Protein AF-A0A949UJ94-F1 (afdb_monomer)

Sequence (56 aa):
MAKRKKKAKRFRAVEAVKALARDRIGTPPPQKIAQSKKQKKEKHKTTLGGLLLEEQ

Mean predicted aligned error: 12.62 Å

pLDDT: mean 82.88, std 10.46, range [49.41, 96.5]

Solvent-accessible surface area (backbone atoms only — not comparable to full-atom values): 4051 Å² total; per-residue (Å²): 134,85,82,78,81,80,78,85,79,77,92,48,72,70,58,54,55,55,47,54,46,30,76,73,78,47,76,78,80,78,79,78,79,74,74,54,92,83,68,72,72,80,89,66,80,84,49,73,72,56,56,65,64,73,77,113

Foldseek 3Di:
DDDDDDDDDDDDPVVVVVVVCCVPVNDDDDDDDDPPPPPDDDPDDDDPVRVVVVVD

Secondary structure (DSSP, 8-state):
-PPPPPPPPPP-HHHHHHHHHHHHH-PPPPPP-PPPTT-----SPPPHHHHHHH--

Radius of gyration: 24.9 Å; Cα contacts (8 Å, |Δi|>4): 5; chains: 1; bounding box: 54×23×59 Å

Structure (mmCIF, N/CA/C/O backbone):
data_AF-A0A949UJ94-F1
#
_entry.id   AF-A0A949UJ94-F1
#
loop_
_atom_site.group_PDB
_atom_site.id
_atom_site.type_symbol
_atom_site.label_atom_id
_atom_site.label_alt_id
_atom_site.label_comp_id
_atom_site.label_asym_id
_atom_site.label_entity_id
_atom_site.label_seq_id
_atom_site.pdbx_PDB_ins_code
_atom_site.Cartn_x
_atom_site.Cartn_y
_atom_site.Cartn_z
_atom_site.occupancy
_atom_site.B_iso_or_equiv
_atom_site.auth_seq_id
_atom_site.auth_comp_id
_atom_site.auth_asym_id
_atom_site.auth_atom_id
_atom_site.pdbx_PDB_model_num
ATOM 1 N N . MET A 1 1 ? -16.489 8.871 -26.277 1.00 49.41 1 MET A N 1
ATOM 2 C CA . MET A 1 1 ? -15.466 9.476 -25.389 1.00 49.41 1 MET A CA 1
ATOM 3 C C . MET A 1 1 ? -14.088 8.938 -25.760 1.00 49.41 1 MET A C 1
ATOM 5 O O . MET A 1 1 ? -13.917 7.726 -25.797 1.00 49.41 1 MET A O 1
ATOM 9 N N . ALA A 1 2 ? -13.124 9.799 -26.096 1.00 64.56 2 ALA A N 1
ATOM 10 C CA . ALA A 1 2 ? -11.802 9.363 -26.557 1.00 64.56 2 ALA A CA 1
ATOM 11 C C . ALA A 1 2 ? -10.960 8.761 -25.410 1.00 64.56 2 ALA A C 1
ATOM 13 O O . ALA A 1 2 ? -10.775 9.389 -24.366 1.00 64.56 2 ALA A O 1
ATOM 14 N N . LYS A 1 3 ? -10.418 7.548 -25.604 1.00 76.00 3 LYS A N 1
ATOM 15 C CA . LYS A 1 3 ? -9.473 6.912 -24.667 1.00 76.00 3 LYS A CA 1
ATOM 16 C C . LYS A 1 3 ? -8.153 7.690 -24.668 1.00 76.00 3 LYS A C 1
ATOM 18 O O . LYS A 1 3 ? -7.463 7.755 -25.683 1.00 76.00 3 LYS A O 1
ATOM 23 N N . ARG A 1 4 ? -7.774 8.265 -23.522 1.00 81.12 4 ARG A N 1
ATOM 24 C CA . ARG A 1 4 ? -6.479 8.950 -23.356 1.00 81.12 4 ARG A CA 1
ATOM 25 C C . ARG A 1 4 ? -5.333 7.942 -23.509 1.00 81.12 4 ARG A C 1
ATOM 27 O O . ARG A 1 4 ? -5.283 6.948 -22.785 1.00 81.12 4 ARG A O 1
ATOM 34 N N . LYS A 1 5 ? -4.400 8.211 -24.430 1.00 84.25 5 LYS A N 1
ATOM 35 C CA . LYS A 1 5 ? -3.172 7.415 -24.595 1.00 84.25 5 LYS A CA 1
ATOM 36 C C . LYS A 1 5 ? -2.326 7.514 -23.319 1.00 84.25 5 LYS A C 1
ATOM 38 O O . LYS A 1 5 ? -2.088 8.611 -22.810 1.00 84.25 5 LYS A O 1
ATOM 43 N N . LYS A 1 6 ? -1.886 6.369 -22.786 1.00 83.81 6 LYS A N 1
ATOM 44 C CA . LYS A 1 6 ? -1.004 6.322 -21.609 1.00 83.81 6 LYS A CA 1
ATOM 45 C C . LYS A 1 6 ? 0.379 6.840 -22.008 1.00 83.81 6 LYS A C 1
ATOM 47 O O . LYS A 1 6 ? 0.929 6.404 -23.014 1.00 83.81 6 LYS A O 1
ATOM 52 N N . LYS A 1 7 ? 0.936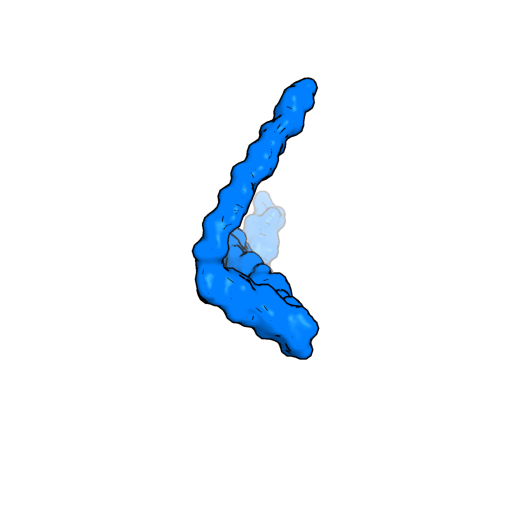 7.769 -21.227 1.00 86.06 7 LYS A N 1
ATOM 53 C CA . LYS A 1 7 ? 2.302 8.270 -21.441 1.00 86.06 7 LYS A CA 1
ATOM 54 C C . LYS A 1 7 ? 3.314 7.171 -21.104 1.00 86.06 7 LYS A C 1
ATOM 56 O O . LYS A 1 7 ? 3.110 6.433 -20.138 1.00 86.06 7 LYS A O 1
ATOM 61 N N . ALA A 1 8 ? 4.399 7.090 -21.874 1.00 86.56 8 ALA A N 1
ATOM 62 C CA . ALA A 1 8 ? 5.514 6.204 -21.560 1.00 86.56 8 ALA A CA 1
ATOM 63 C C . ALA A 1 8 ? 6.104 6.584 -20.193 1.00 86.56 8 ALA A C 1
ATOM 65 O O . ALA A 1 8 ? 6.356 7.760 -19.914 1.00 86.56 8 ALA A O 1
ATOM 66 N N . LYS A 1 9 ? 6.285 5.590 -19.321 1.00 85.75 9 LYS A N 1
ATOM 67 C CA . LYS A 1 9 ? 6.956 5.794 -18.036 1.00 85.75 9 LYS A CA 1
ATOM 68 C C . LYS A 1 9 ? 8.458 5.867 -18.287 1.00 85.75 9 LYS A C 1
ATOM 70 O O . LYS A 1 9 ? 8.991 5.088 -19.070 1.00 85.75 9 LYS A O 1
ATOM 75 N N . ARG A 1 10 ? 9.138 6.801 -17.623 1.00 92.81 10 ARG A N 1
ATOM 76 C CA . ARG A 1 10 ? 10.604 6.858 -17.638 1.00 92.81 10 ARG A CA 1
ATOM 77 C C . ARG A 1 10 ? 11.159 5.671 -16.860 1.00 92.81 10 ARG A C 1
ATOM 79 O O . ARG A 1 1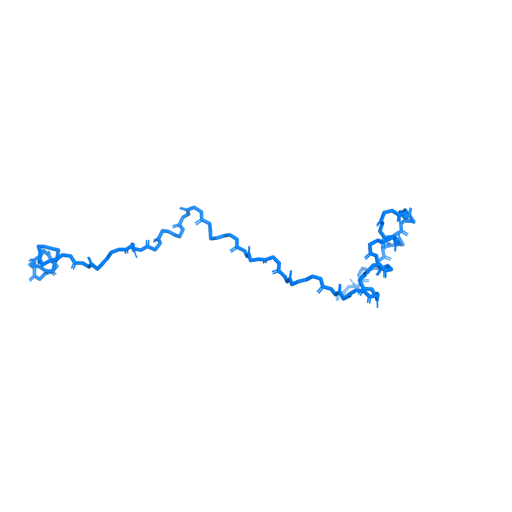0 ? 10.560 5.261 -15.866 1.00 92.81 10 ARG A O 1
ATOM 86 N N . PHE A 1 11 ? 12.309 5.164 -17.283 1.00 92.75 11 PHE A N 1
ATOM 87 C CA . PHE A 1 11 ? 13.006 4.135 -16.528 1.00 92.75 11 PHE A CA 1
ATOM 88 C C .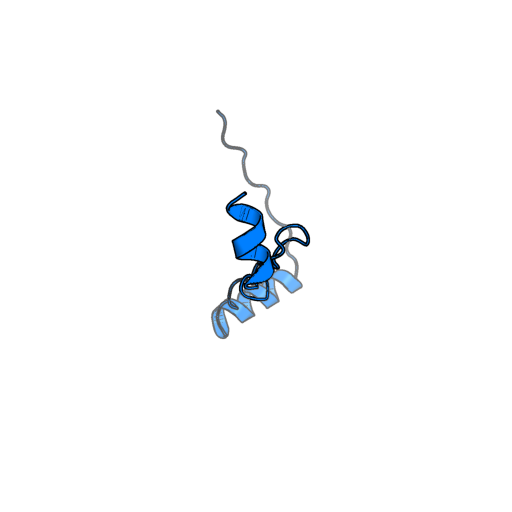 PHE A 1 11 ? 13.439 4.681 -15.163 1.00 92.75 11 PHE A C 1
ATOM 90 O O . PHE A 1 11 ? 14.004 5.772 -15.060 1.00 92.75 11 PHE A O 1
ATOM 97 N N . ARG A 1 12 ? 13.159 3.915 -14.110 1.00 96.19 12 ARG A N 1
ATOM 98 C CA . ARG A 1 12 ? 13.597 4.184 -12.740 1.00 96.19 12 ARG A CA 1
ATOM 99 C C . ARG A 1 12 ? 14.182 2.897 -12.183 1.00 96.19 12 ARG A C 1
ATOM 101 O O . ARG A 1 12 ? 13.449 1.924 -12.018 1.00 96.19 12 ARG A O 1
ATOM 108 N N . ALA A 1 13 ? 15.473 2.905 -11.855 1.00 95.88 13 ALA A N 1
ATOM 109 C CA . ALA A 1 13 ? 16.182 1.719 -11.366 1.00 95.88 13 ALA A CA 1
ATOM 110 C C . ALA A 1 13 ? 15.462 1.056 -10.176 1.00 95.88 13 ALA A C 1
ATOM 112 O O . ALA A 1 13 ? 15.268 -0.155 -10.154 1.00 95.88 13 ALA A O 1
ATOM 113 N N . VAL A 1 14 ? 14.957 1.864 -9.236 1.00 96.50 14 VAL A N 1
ATOM 114 C CA . VAL A 1 14 ? 14.211 1.384 -8.060 1.00 96.50 14 VAL A CA 1
ATOM 115 C C . VAL A 1 14 ? 12.935 0.624 -8.443 1.00 96.50 14 VAL A C 1
ATOM 117 O O . VAL A 1 14 ? 12.574 -0.348 -7.783 1.00 96.50 14 VAL A O 1
ATOM 120 N N . GLU A 1 15 ? 12.233 1.048 -9.496 1.00 94.88 15 GLU A N 1
ATOM 121 C CA . GLU A 1 15 ? 11.019 0.364 -9.957 1.00 94.88 15 GLU A CA 1
ATOM 122 C C . GLU A 1 15 ? 11.360 -0.984 -10.599 1.00 94.88 15 GLU A C 1
ATOM 124 O O . GLU A 1 15 ? 10.684 -1.969 -10.308 1.00 94.88 15 GLU A O 1
ATOM 129 N N . ALA A 1 16 ? 12.440 -1.045 -11.385 1.00 94.62 16 ALA A N 1
ATOM 130 C CA . ALA A 1 16 ? 12.928 -2.283 -11.989 1.00 94.62 16 ALA A CA 1
ATO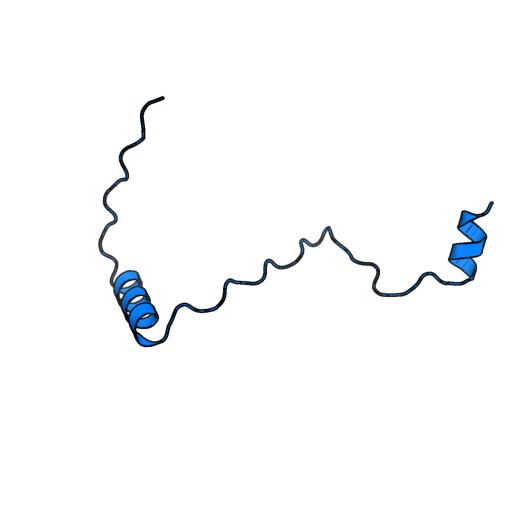M 131 C C . ALA A 1 16 ? 13.359 -3.312 -10.929 1.00 94.62 16 ALA A C 1
ATOM 133 O O . ALA A 1 16 ? 12.921 -4.459 -10.976 1.00 94.62 16 ALA A O 1
ATOM 134 N N . VAL A 1 17 ? 14.126 -2.888 -9.917 1.00 95.44 17 VAL A N 1
ATOM 135 C CA . VAL A 1 17 ? 14.536 -3.755 -8.795 1.00 95.44 17 VAL A CA 1
ATOM 136 C C . VAL A 1 17 ? 13.318 -4.288 -8.037 1.00 95.44 17 VAL A C 1
ATOM 138 O O . VAL A 1 17 ? 13.229 -5.482 -7.753 1.00 95.44 17 VAL A O 1
ATOM 141 N N . LYS A 1 18 ? 12.335 -3.425 -7.747 1.00 94.69 18 LYS A N 1
ATOM 142 C CA . LYS A 1 18 ? 11.097 -3.839 -7.069 1.00 94.69 18 LYS A CA 1
ATOM 143 C C . LYS A 1 18 ? 10.237 -4.774 -7.923 1.00 94.69 18 LYS A C 1
ATOM 145 O O . LYS A 1 18 ? 9.512 -5.583 -7.355 1.00 94.69 18 LYS A O 1
ATOM 150 N N . ALA A 1 19 ? 10.241 -4.639 -9.247 1.00 92.50 19 ALA A N 1
ATOM 151 C CA . ALA A 1 19 ? 9.535 -5.561 -10.137 1.00 92.50 19 ALA A CA 1
ATOM 152 C C . ALA A 1 19 ? 10.194 -6.946 -10.107 1.00 92.50 19 ALA A C 1
ATOM 154 O O . ALA A 1 19 ? 9.531 -7.911 -9.744 1.00 92.50 19 ALA A O 1
ATOM 155 N N . LEU A 1 20 ? 11.516 -7.003 -10.307 1.00 95.00 20 LEU A N 1
ATOM 156 C CA . LEU A 1 20 ? 12.289 -8.245 -10.238 1.00 95.00 20 LEU A CA 1
ATOM 157 C C . LEU A 1 20 ? 12.094 -8.977 -8.903 1.00 95.00 20 LEU A C 1
ATOM 159 O O . LEU A 1 20 ? 11.896 -10.188 -8.876 1.00 95.00 20 LEU A O 1
ATOM 163 N N . ALA A 1 21 ? 12.120 -8.247 -7.785 1.00 95.38 21 ALA A N 1
ATOM 164 C CA . ALA A 1 21 ? 11.889 -8.838 -6.472 1.00 95.38 21 ALA A CA 1
ATOM 165 C C . ALA A 1 21 ? 10.498 -9.489 -6.361 1.00 95.38 21 ALA A C 1
ATOM 167 O O . ALA A 1 21 ? 10.384 -10.578 -5.803 1.00 95.38 21 ALA A O 1
ATOM 168 N N . ARG A 1 22 ? 9.451 -8.865 -6.921 1.00 94.69 22 ARG A N 1
ATOM 169 C CA . ARG A 1 22 ? 8.091 -9.431 -6.923 1.00 94.69 22 ARG A CA 1
ATOM 170 C C . ARG A 1 22 ? 7.966 -10.655 -7.822 1.00 94.69 22 ARG A C 1
ATOM 172 O O . ARG A 1 22 ? 7.231 -11.564 -7.456 1.00 94.69 22 ARG A O 1
ATOM 179 N N . ASP A 1 23 ? 8.697 -10.699 -8.933 1.00 92.81 23 ASP A N 1
ATOM 180 C CA . ASP A 1 23 ? 8.714 -11.859 -9.832 1.00 92.81 23 ASP A CA 1
ATOM 181 C C . ASP A 1 23 ? 9.396 -13.075 -9.183 1.00 92.81 23 ASP A C 1
ATOM 183 O O . ASP A 1 23 ? 9.044 -14.214 -9.478 1.00 92.81 23 ASP A O 1
ATOM 187 N N . ARG A 1 24 ? 10.372 -12.847 -8.290 1.00 95.12 24 ARG A N 1
ATOM 188 C CA . ARG A 1 24 ? 11.128 -13.916 -7.613 1.00 95.12 24 ARG A CA 1
ATOM 189 C C . ARG A 1 24 ? 10.523 -14.355 -6.280 1.00 95.12 24 ARG A C 1
ATOM 191 O O . ARG A 1 24 ? 10.421 -15.547 -6.030 1.00 95.12 24 ARG A O 1
ATOM 198 N N . ILE A 1 25 ? 10.177 -13.403 -5.415 1.00 91.81 25 ILE A N 1
ATOM 199 C CA . ILE A 1 25 ? 9.747 -13.648 -4.025 1.00 91.81 25 ILE A CA 1
ATOM 200 C C . ILE A 1 25 ? 8.213 -13.668 -3.915 1.00 91.81 25 ILE A C 1
ATOM 202 O O . ILE A 1 25 ? 7.658 -14.259 -2.993 1.00 91.81 25 ILE A O 1
ATOM 206 N N . GLY A 1 26 ? 7.519 -13.035 -4.863 1.00 91.44 26 GLY A N 1
ATOM 207 C CA . GLY A 1 26 ? 6.074 -12.842 -4.840 1.00 91.44 26 GLY A CA 1
ATOM 208 C C . GLY A 1 26 ? 5.670 -11.410 -4.486 1.00 91.44 26 GLY A C 1
ATOM 209 O O . GLY A 1 26 ? 6.449 -10.595 -3.981 1.00 91.44 26 GLY A O 1
ATOM 210 N N . THR A 1 27 ? 4.413 -11.077 -4.782 1.00 87.56 27 THR A N 1
ATOM 211 C CA . THR A 1 27 ? 3.852 -9.761 -4.449 1.00 87.56 27 THR A CA 1
ATOM 212 C C . THR A 1 27 ? 3.476 -9.729 -2.966 1.00 87.56 27 THR A C 1
ATOM 214 O O . THR A 1 27 ? 2.760 -10.624 -2.517 1.00 87.56 27 THR A O 1
ATOM 217 N N . PRO A 1 28 ? 3.920 -8.717 -2.193 1.00 87.50 28 PRO A N 1
ATOM 218 C CA . PRO A 1 28 ? 3.526 -8.604 -0.795 1.00 87.50 28 PRO A CA 1
ATOM 219 C C . PRO A 1 28 ? 2.003 -8.440 -0.680 1.00 87.50 28 PRO A C 1
ATOM 221 O O . PRO A 1 28 ? 1.383 -7.862 -1.580 1.00 87.50 28 PRO A O 1
ATOM 224 N N . PRO A 1 29 ? 1.391 -8.905 0.423 1.00 85.62 29 PRO A N 1
ATOM 225 C CA . PRO A 1 29 ? -0.043 -8.775 0.620 1.00 85.62 29 PRO A CA 1
ATOM 226 C C . PRO A 1 29 ? -0.473 -7.301 0.564 1.00 85.62 29 PRO A C 1
ATOM 228 O O . PRO A 1 29 ? 0.299 -6.410 0.945 1.00 85.62 29 PRO A O 1
ATOM 231 N N . PRO A 1 30 ? -1.701 -7.020 0.094 1.00 85.12 30 PRO A N 1
ATOM 232 C CA . PRO A 1 30 ? -2.209 -5.660 0.035 1.00 85.12 30 PRO A CA 1
ATOM 233 C C . PRO A 1 30 ? -2.201 -5.033 1.430 1.00 85.12 30 PRO A C 1
ATOM 235 O O . PRO A 1 30 ? -2.519 -5.680 2.432 1.00 85.12 30 PRO A O 1
ATOM 238 N N . GLN A 1 31 ? -1.836 -3.752 1.496 1.00 81.56 31 GLN A N 1
ATOM 239 C CA . GLN A 1 31 ? -1.865 -3.013 2.751 1.00 81.56 31 GLN A CA 1
ATOM 240 C C . GLN A 1 31 ? -3.296 -2.981 3.294 1.00 81.56 31 GLN A C 1
ATOM 242 O O . GLN A 1 31 ? -4.242 -2.656 2.574 1.00 81.56 31 GLN A O 1
ATOM 247 N N . LYS A 1 32 ? -3.453 -3.299 4.583 1.00 80.25 32 LYS A N 1
ATOM 248 C CA . LYS A 1 32 ? -4.727 -3.112 5.277 1.00 80.25 32 LYS A CA 1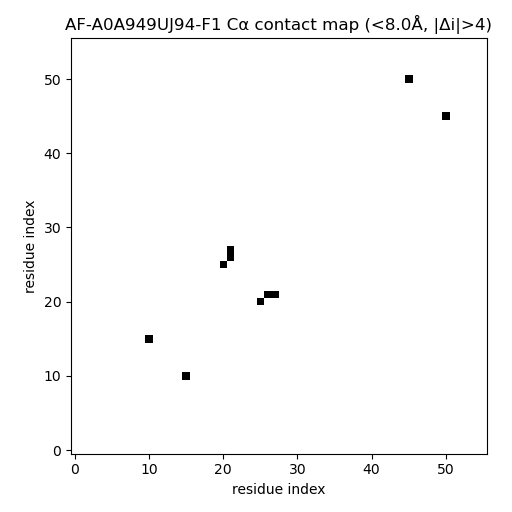
ATOM 249 C C . LYS A 1 32 ? -4.999 -1.612 5.342 1.00 80.25 32 LYS A C 1
ATOM 251 O O . LYS A 1 32 ? -4.193 -0.866 5.895 1.00 80.25 32 LYS A O 1
ATOM 256 N N . ILE A 1 33 ? -6.121 -1.177 4.771 1.00 78.94 33 ILE A N 1
ATOM 257 C CA . ILE A 1 33 ? -6.579 0.208 4.894 1.00 78.94 33 ILE A CA 1
ATOM 258 C C . ILE A 1 33 ? -6.794 0.463 6.387 1.00 78.94 33 ILE A C 1
ATOM 260 O O . ILE A 1 33 ? -7.650 -0.166 7.011 1.00 78.94 33 ILE A O 1
ATOM 264 N N . ALA A 1 34 ? -5.984 1.347 6.971 1.00 76.50 34 ALA A N 1
ATOM 265 C CA . ALA A 1 34 ? -6.196 1.782 8.341 1.00 76.50 34 ALA A CA 1
ATOM 266 C C . ALA A 1 34 ? -7.587 2.421 8.425 1.00 76.50 34 ALA A C 1
ATOM 268 O O . ALA A 1 34 ? -7.930 3.282 7.610 1.00 76.50 34 ALA A O 1
ATOM 269 N N . GLN A 1 35 ? -8.399 1.980 9.388 1.00 75.12 35 GLN A N 1
ATOM 270 C CA . GLN A 1 35 ? -9.712 2.575 9.613 1.00 75.12 35 GLN A CA 1
ATOM 271 C C . GLN A 1 35 ? -9.541 4.078 9.839 1.00 75.12 35 GLN A C 1
ATOM 273 O O . GLN A 1 35 ? -8.675 4.514 10.603 1.00 75.12 35 GLN A O 1
ATOM 278 N N . SER A 1 36 ? -10.342 4.881 9.138 1.00 73.56 36 SER A N 1
ATOM 279 C CA . SER A 1 36 ? -10.296 6.331 9.309 1.00 73.56 36 SER A CA 1
ATOM 280 C C . SER A 1 36 ? -10.612 6.689 10.766 1.00 73.56 36 SER A C 1
ATOM 282 O O . SER A 1 36 ? -11.442 6.036 11.398 1.00 73.56 36 SER A O 1
ATOM 284 N N . LYS A 1 37 ? -10.005 7.763 11.294 1.00 66.62 37 LYS A N 1
ATOM 285 C CA . LYS A 1 37 ? -10.226 8.235 12.681 1.00 66.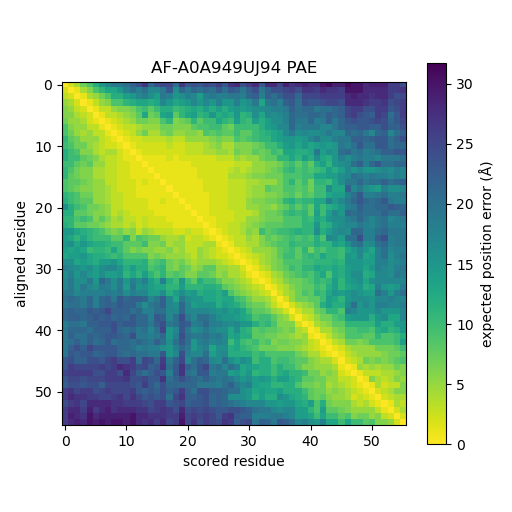62 37 LYS A CA 1
ATOM 286 C C . LYS A 1 37 ? -11.712 8.440 13.041 1.00 66.62 37 LYS A C 1
ATOM 288 O O . LYS A 1 37 ? -12.048 8.501 14.219 1.00 66.62 37 LYS A O 1
ATOM 293 N N . LYS A 1 38 ? -12.581 8.570 12.030 1.00 69.44 38 LYS A N 1
ATOM 294 C CA . LYS A 1 38 ? -14.031 8.773 12.154 1.00 69.44 38 LYS A CA 1
ATOM 295 C C . LYS A 1 38 ? -14.824 7.477 12.357 1.00 69.44 38 LYS A C 1
ATOM 297 O O . LYS A 1 38 ? -15.926 7.541 12.879 1.00 69.44 38 LYS A O 1
ATOM 302 N N . GLN A 1 39 ? -14.287 6.312 11.996 1.00 67.81 39 GLN A N 1
ATOM 303 C CA . GLN A 1 39 ? -14.937 5.022 12.248 1.00 67.81 39 GLN A CA 1
ATOM 304 C C . GLN A 1 39 ? -14.467 4.463 13.592 1.00 67.81 39 GLN A C 1
ATOM 306 O O . GLN A 1 39 ? -13.648 3.546 13.657 1.00 67.81 39 GLN A O 1
ATOM 311 N N . LYS A 1 40 ? -14.963 5.045 14.686 1.00 69.38 40 LYS A N 1
ATOM 312 C CA . LYS A 1 40 ? -14.790 4.449 16.012 1.00 69.38 40 LYS A CA 1
ATOM 313 C C . LYS A 1 40 ? -15.789 3.304 16.133 1.00 69.38 40 LYS A C 1
ATOM 315 O O . LYS A 1 40 ? -16.987 3.541 16.193 1.00 69.38 40 LYS A O 1
ATOM 320 N N . LYS A 1 41 ? -15.293 2.067 16.139 1.00 74.44 41 LYS A N 1
ATOM 321 C CA . LYS A 1 41 ? -16.094 0.929 16.596 1.00 74.44 41 LYS A CA 1
ATOM 322 C C . LYS A 1 41 ? -16.240 1.026 18.110 1.00 74.44 41 LYS A C 1
ATOM 324 O O . LYS A 1 41 ? -15.263 1.345 18.796 1.00 74.44 41 LYS A O 1
ATOM 329 N N . GLU A 1 42 ? -17.432 0.747 18.617 1.00 79.31 42 GLU A N 1
ATOM 330 C CA . GLU A 1 42 ? -17.637 0.558 20.048 1.00 79.31 42 GLU A CA 1
ATOM 331 C C . GLU A 1 42 ? -16.751 -0.596 20.519 1.00 79.31 42 GLU A C 1
ATOM 333 O O . GLU A 1 42 ? -16.775 -1.696 19.967 1.00 79.31 42 GLU A O 1
ATOM 338 N N . LYS A 1 43 ? -15.878 -0.309 21.488 1.00 80.00 43 LYS A N 1
ATOM 339 C CA . LYS A 1 43 ? -14.917 -1.291 22.009 1.00 80.00 43 LYS A CA 1
ATOM 340 C C . LYS A 1 43 ? -15.567 -2.269 22.986 1.00 80.00 43 LYS A C 1
ATOM 342 O O . LYS A 1 43 ? -15.044 -3.362 23.186 1.00 80.00 43 LYS A O 1
ATOM 347 N N . HIS A 1 44 ? -16.666 -1.858 23.611 1.00 83.69 44 HIS A N 1
ATOM 348 C CA . HIS A 1 44 ? -17.317 -2.568 24.702 1.00 83.69 44 HIS A CA 1
ATOM 349 C C . HIS A 1 44 ? -18.806 -2.716 24.419 1.00 83.69 44 HIS A C 1
AT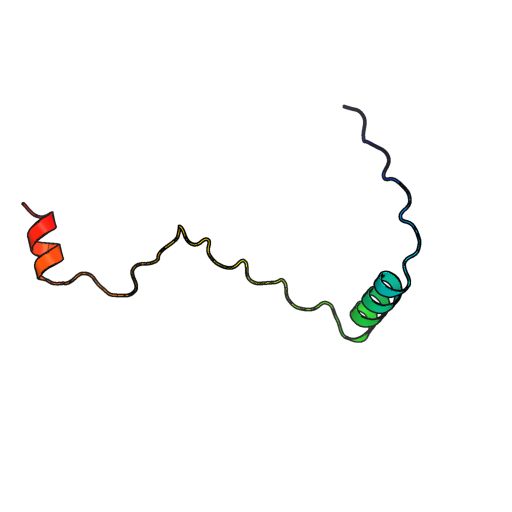OM 351 O O . HIS A 1 44 ? -19.384 -1.905 23.702 1.00 83.69 44 HIS A O 1
ATOM 357 N N . LYS A 1 45 ? -19.401 -3.764 24.993 1.00 82.31 45 LYS A N 1
ATOM 358 C CA . LYS A 1 45 ? -20.848 -3.979 24.962 1.00 82.31 45 LYS A CA 1
ATOM 359 C C . LYS A 1 45 ? -21.551 -2.861 25.737 1.00 82.31 45 LYS A C 1
ATOM 361 O O . LYS A 1 45 ? -20.969 -2.313 26.677 1.00 82.31 45 LYS A O 1
ATOM 366 N N . THR A 1 46 ? -22.786 -2.558 25.353 1.00 82.69 46 THR A N 1
ATOM 367 C CA . THR A 1 46 ? -23.635 -1.599 26.064 1.00 82.69 46 THR A CA 1
ATOM 368 C C . THR A 1 46 ? -23.835 -2.050 27.511 1.00 82.69 46 THR A C 1
ATOM 370 O O . THR A 1 46 ? -23.968 -3.241 27.808 1.00 82.69 46 THR A O 1
ATOM 373 N N . THR A 1 47 ? -23.762 -1.102 28.444 1.00 83.88 47 THR A N 1
ATOM 374 C CA . THR A 1 47 ? -23.992 -1.375 29.865 1.00 83.88 47 THR A CA 1
ATOM 375 C C . THR A 1 47 ? -25.491 -1.454 30.142 1.00 83.88 47 THR A C 1
ATOM 377 O O . THR A 1 47 ? -26.291 -0.879 29.408 1.00 83.88 47 THR A O 1
ATOM 380 N N . LEU A 1 48 ? -25.881 -2.124 31.2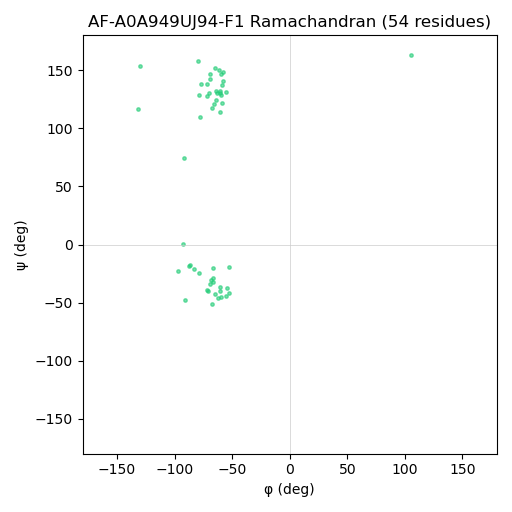33 1.00 82.12 48 LEU A N 1
ATOM 381 C CA . LEU A 1 48 ? -27.290 -2.214 31.648 1.00 82.12 48 LEU A CA 1
ATOM 382 C C . LEU A 1 48 ? -27.943 -0.830 31.798 1.00 82.12 48 LEU A C 1
ATOM 384 O O . LEU A 1 48 ? -29.086 -0.642 31.404 1.00 82.12 48 LEU A O 1
ATOM 388 N N . GLY A 1 49 ? -27.193 0.154 32.304 1.00 83.75 49 GLY A N 1
ATOM 389 C CA . GLY A 1 49 ? -27.663 1.537 32.393 1.00 83.75 49 GLY A CA 1
ATOM 390 C C . GLY A 1 49 ? -27.878 2.210 31.034 1.00 83.75 49 GLY A C 1
ATOM 391 O O . GLY A 1 49 ? -28.737 3.072 30.937 1.00 83.75 49 GLY A O 1
ATOM 392 N N . GLY A 1 50 ? -27.145 1.811 29.989 1.00 82.12 50 GLY A N 1
ATOM 393 C CA . GLY A 1 50 ? -27.379 2.292 28.625 1.00 82.12 50 GLY A CA 1
ATOM 394 C C . GLY A 1 50 ? -28.662 1.723 28.021 1.00 82.12 50 GLY A C 1
ATOM 395 O O . GLY A 1 50 ? -29.413 2.463 27.402 1.00 82.12 50 GLY A O 1
ATOM 396 N N . LEU A 1 51 ? -28.951 0.443 28.275 1.00 81.19 51 LEU A N 1
ATOM 397 C CA . LEU A 1 51 ? -30.179 -0.207 27.799 1.00 81.19 51 LEU A CA 1
ATOM 398 C C . LEU A 1 51 ? -31.435 0.408 28.430 1.00 81.19 51 LEU A C 1
ATOM 400 O O . LEU A 1 51 ? -32.398 0.695 27.733 1.00 81.19 51 LEU A O 1
ATOM 404 N N . LEU A 1 52 ? -31.396 0.686 29.736 1.00 83.38 52 LEU A N 1
ATOM 405 C CA . LEU A 1 52 ? -32.506 1.329 30.452 1.00 83.38 52 LEU A CA 1
ATOM 406 C C . LEU A 1 52 ? -32.767 2.781 30.008 1.00 83.38 52 LEU A C 1
ATOM 408 O O . LEU A 1 52 ? -33.847 3.304 30.260 1.00 83.38 52 LEU A O 1
ATOM 412 N N . LEU A 1 53 ? -31.785 3.435 29.377 1.00 79.06 53 LEU A N 1
ATOM 413 C CA . LEU A 1 53 ? -31.880 4.808 28.869 1.00 79.06 53 LEU A CA 1
ATOM 414 C C . LEU A 1 53 ? -32.437 4.886 27.437 1.00 79.06 53 LEU A C 1
ATOM 416 O O . LEU A 1 53 ? -32.875 5.957 27.035 1.00 79.06 53 LEU A O 1
ATOM 420 N N . GLU A 1 54 ? -32.413 3.790 26.673 1.00 76.38 54 GLU A N 1
ATOM 421 C CA . GLU A 1 54 ? -32.973 3.723 25.311 1.00 76.38 54 GLU A CA 1
ATOM 422 C C . GLU A 1 54 ? -34.475 3.369 25.291 1.00 76.38 54 GLU A C 1
ATOM 424 O O . GLU A 1 54 ? -35.134 3.598 24.280 1.00 76.38 54 GLU A O 1
ATOM 429 N N . GLU A 1 55 ? -35.021 2.820 26.384 1.00 68.00 55 GLU A N 1
ATOM 430 C CA . GLU A 1 55 ? -36.426 2.375 26.496 1.00 68.00 55 GLU A CA 1
ATOM 431 C C . GLU A 1 55 ? -37.404 3.437 27.057 1.00 68.00 55 GLU A C 1
ATOM 433 O O . GLU A 1 55 ? -38.595 3.14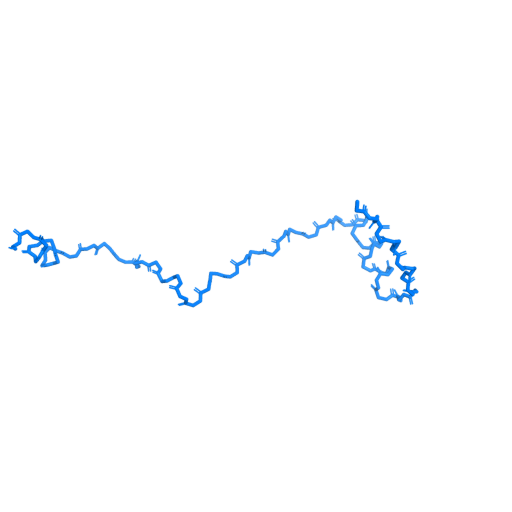5 27.189 1.00 68.00 55 GLU A O 1
ATOM 438 N N . GLN A 1 56 ? -36.939 4.648 27.392 1.00 53.78 56 GLN A N 1
ATOM 439 C CA . GLN A 1 56 ? -37.766 5.773 27.877 1.00 53.78 56 GLN A CA 1
ATOM 440 C C . GLN A 1 56 ? -38.013 6.817 26.788 1.00 53.78 56 GLN A C 1
ATOM 442 O O . GLN A 1 56 ? -39.144 7.355 26.751 1.00 53.78 56 GLN A O 1
#